Protein AF-A0A3M0Y240-F1 (afdb_monomer_lite)

Secondary structure (DSSP, 8-state):
-PPPP--EEE-HHHHHHH-PBPPTT-EEEETTTTEEEE--SSSBTTTSPP---TT---GGGTTT--SS----S-----GGGSTTEE-SS--TTEEEEE-SSSEEEEE---TT---HHHHHHHT--GGGTT---GGGS--HHHHHHHTS--S-S--

Radius of gyration: 41.79 Å; chains: 1; bounding box: 90×56×102 Å

Foldseek 3Di:
DDDDDDAAEDAPVVLVVVQDQDQAQGWYAHPNVRFIFGHNHPGTPVPTDTDDDPPNPPPVPPVPDDDDPPPPVDDDDDPCVDPQEDEDPADPQWDFDRPPRGTYTDRPPVVVPPPVVVCVVVVVDVVPVPPDDPPPDQDPVSVVVVVPDPDDPPD

Structure (mmCIF, N/CA/C/O backbone):
data_AF-A0A3M0Y240-F1
#
_entry.id   AF-A0A3M0Y240-F1
#
loop_
_atom_site.group_PDB
_atom_site.id
_atom_site.type_symbol
_atom_site.label_atom_id
_atom_site.label_alt_id
_atom_site.label_comp_id
_atom_site.label_asym_id
_atom_site.label_entity_id
_atom_site.label_seq_id
_atom_site.pdbx_PDB_ins_code
_atom_site.Cartn_x
_atom_site.Cartn_y
_atom_site.Cartn_z
_atom_site.occupancy
_atom_site.B_iso_or_equiv
_atom_site.auth_seq_id
_atom_site.auth_comp_id
_atom_site.auth_asym_id
_atom_site.auth_atom_id
_atom_site.pdbx_PDB_model_num
ATOM 1 N N . MET A 1 1 ? -42.608 -0.587 12.722 1.00 70.00 1 MET A N 1
ATOM 2 C CA . MET A 1 1 ? -41.740 0.025 13.752 1.00 70.00 1 MET A CA 1
ATOM 3 C C . MET A 1 1 ? -40.385 -0.648 13.658 1.00 70.00 1 MET A C 1
ATOM 5 O O . MET A 1 1 ? -40.366 -1.866 13.540 1.00 70.00 1 MET A O 1
ATOM 9 N N . ALA A 1 2 ? -39.292 0.112 13.634 1.00 80.06 2 ALA A N 1
ATOM 10 C CA . ALA A 1 2 ? -37.945 -0.453 13.664 1.00 80.06 2 ALA A CA 1
ATOM 11 C C . ALA A 1 2 ? -37.436 -0.449 15.109 1.00 80.06 2 ALA A C 1
ATOM 13 O O . ALA A 1 2 ? -37.586 0.555 15.804 1.00 80.06 2 ALA A O 1
ATOM 14 N N . SER A 1 3 ? -36.855 -1.563 15.545 1.00 89.06 3 SER A N 1
ATOM 15 C CA . SER A 1 3 ? -36.176 -1.657 16.836 1.00 89.06 3 SER A CA 1
ATOM 16 C C . SER A 1 3 ? -34.681 -1.499 16.612 1.00 89.06 3 SER A C 1
ATOM 18 O O . SER A 1 3 ? -34.093 -2.223 15.810 1.00 89.06 3 SER A O 1
ATOM 20 N N . THR A 1 4 ? -34.065 -0.561 17.323 1.00 91.69 4 THR A N 1
ATOM 21 C CA . THR A 1 4 ? -32.617 -0.361 17.271 1.00 91.69 4 THR A CA 1
ATOM 22 C C . THR A 1 4 ? -31.951 -1.269 18.292 1.00 91.69 4 THR A C 1
ATOM 24 O O . THR A 1 4 ? -32.193 -1.141 19.491 1.00 91.69 4 THR A O 1
ATOM 27 N N . ILE A 1 5 ? -31.085 -2.163 17.824 1.00 91.00 5 ILE A N 1
ATOM 28 C CA . ILE A 1 5 ? -30.196 -2.927 18.700 1.00 91.00 5 ILE A CA 1
ATOM 29 C C . ILE A 1 5 ? -28.969 -2.066 18.988 1.00 91.00 5 ILE A C 1
ATOM 31 O O . ILE A 1 5 ? -28.410 -1.424 18.097 1.00 91.00 5 ILE A O 1
ATOM 35 N N . GLN A 1 6 ? -28.570 -2.023 20.253 1.00 93.38 6 GLN A N 1
ATOM 36 C CA . GLN A 1 6 ? -27.397 -1.300 20.714 1.00 93.38 6 GLN A CA 1
ATOM 37 C C . GLN A 1 6 ? -26.538 -2.229 21.565 1.00 93.38 6 GLN A C 1
ATOM 39 O O . GLN A 1 6 ? -27.063 -2.960 22.400 1.00 93.38 6 GLN A O 1
ATOM 44 N N . ILE A 1 7 ? -25.225 -2.166 21.369 1.00 95.25 7 ILE A N 1
ATOM 45 C CA . ILE A 1 7 ? -24.249 -2.852 22.220 1.00 95.25 7 ILE A CA 1
ATOM 46 C C . ILE A 1 7 ? -23.884 -1.992 23.435 1.00 95.25 7 ILE A C 1
ATOM 48 O O . ILE A 1 7 ? -24.157 -0.781 23.459 1.00 95.25 7 ILE A O 1
ATOM 52 N N . ARG A 1 8 ? -23.255 -2.617 24.441 1.00 96.31 8 ARG A N 1
ATOM 53 C CA . ARG A 1 8 ? -22.673 -1.895 25.578 1.00 96.31 8 ARG A CA 1
ATOM 54 C C . ARG A 1 8 ? -21.582 -0.963 25.045 1.00 96.31 8 ARG A C 1
ATOM 56 O O . ARG A 1 8 ? -20.722 -1.386 24.276 1.00 96.31 8 ARG A O 1
ATOM 63 N N . ARG A 1 9 ? -21.649 0.316 25.405 1.00 97.62 9 ARG A N 1
ATOM 64 C CA . ARG A 1 9 ? -20.772 1.357 24.861 1.00 97.62 9 ARG A CA 1
ATOM 65 C C . ARG A 1 9 ? -20.548 2.465 25.877 1.00 97.62 9 ARG A C 1
ATOM 67 O O . ARG A 1 9 ? -21.481 2.810 26.596 1.00 97.62 9 ARG A O 1
ATOM 74 N N . ASP A 1 10 ? -19.344 3.013 25.894 1.00 98.00 10 ASP A N 1
ATOM 75 C CA . ASP A 1 10 ? -18.935 4.133 26.748 1.00 98.00 10 ASP A CA 1
ATOM 76 C C . ASP A 1 10 ? -17.629 4.748 26.205 1.00 98.00 10 ASP A C 1
ATOM 78 O O . ASP A 1 10 ? -17.061 4.237 25.241 1.00 98.00 10 ASP A O 1
ATOM 82 N N . VAL A 1 11 ? -17.153 5.843 26.794 1.00 97.62 11 VAL A N 1
ATOM 83 C CA . VAL A 1 11 ? -15.853 6.473 26.496 1.00 97.62 11 VAL A CA 1
ATOM 84 C C . VAL A 1 11 ? -14.699 5.763 27.218 1.00 97.62 11 VAL A C 1
ATOM 86 O O . VAL A 1 11 ? -14.907 5.159 28.273 1.00 97.62 11 VAL A O 1
ATOM 89 N N . SER A 1 12 ? -13.463 5.874 26.709 1.00 97.44 12 SER A N 1
ATOM 90 C CA . SER A 1 12 ? -12.297 5.140 27.250 1.00 97.44 12 SER A CA 1
ATOM 91 C C . SER A 1 12 ? -12.085 5.319 28.756 1.00 97.44 12 SER A C 1
ATOM 93 O O . SER A 1 12 ? -11.738 4.366 29.458 1.00 97.44 12 SER A O 1
ATOM 95 N N . GLY A 1 13 ? -12.299 6.537 29.268 1.00 96.50 13 GLY A N 1
ATOM 96 C CA . GLY A 1 13 ? -12.120 6.855 30.688 1.00 96.50 13 GLY A CA 1
ATOM 97 C C . GLY A 1 13 ? -13.094 6.096 31.592 1.00 96.50 13 GLY A C 1
ATOM 98 O O . GLY A 1 13 ? -12.674 5.501 32.582 1.00 96.50 13 GLY A O 1
ATOM 99 N N . SER A 1 14 ? -14.376 6.056 31.221 1.00 97.75 14 SER A N 1
ATOM 100 C CA . SER A 1 14 ? -15.414 5.335 31.968 1.00 97.75 14 SER A CA 1
ATOM 101 C C . SER A 1 14 ? -15.183 3.827 31.929 1.00 97.75 14 SER A C 1
ATOM 103 O O . SER A 1 14 ? -15.236 3.170 32.968 1.00 97.75 14 SER A O 1
ATOM 105 N N . TRP A 1 15 ? -14.848 3.283 30.754 1.00 97.88 15 TRP A N 1
ATOM 106 C CA . TRP A 1 15 ? -14.530 1.865 30.605 1.00 97.88 15 TRP A CA 1
ATOM 107 C C . TRP A 1 15 ? -13.355 1.431 31.480 1.00 97.88 15 TRP A C 1
ATOM 109 O O . TRP A 1 15 ? -13.440 0.406 32.149 1.00 97.88 15 TRP A O 1
ATOM 119 N N . THR A 1 16 ? -12.280 2.222 31.504 1.00 96.44 16 THR A N 1
ATOM 120 C CA . THR A 1 16 ? -11.089 1.930 32.317 1.00 96.44 16 THR A CA 1
ATOM 121 C C . THR A 1 16 ? -11.372 2.098 33.811 1.00 96.44 16 THR A C 1
ATOM 123 O O . THR A 1 16 ? -10.819 1.366 34.621 1.00 96.44 16 THR A O 1
ATOM 126 N N . SER A 1 17 ? -12.241 3.041 34.192 1.00 97.50 17 SER A N 1
ATOM 127 C CA . SER A 1 17 ? -12.592 3.269 35.597 1.00 97.50 17 SER A CA 1
ATOM 128 C C . SER A 1 17 ? -13.496 2.184 36.181 1.00 97.50 17 SER A C 1
ATOM 130 O O . SER A 1 17 ? -13.380 1.892 37.369 1.00 97.50 17 SER A O 1
ATOM 132 N N . VAL A 1 18 ? -14.434 1.647 35.398 1.00 97.44 18 VAL A N 1
ATOM 133 C CA . VAL A 1 18 ? -15.328 0.563 35.843 1.00 97.44 18 VAL A CA 1
ATOM 134 C C . VAL A 1 18 ? -14.642 -0.798 35.704 1.00 97.44 18 VAL A C 1
ATOM 136 O O . VAL A 1 18 ? -14.892 -1.690 36.507 1.00 97.44 18 VAL A O 1
ATOM 139 N N . ASP A 1 19 ? -13.801 -0.939 34.680 1.00 97.06 19 ASP A N 1
ATOM 140 C CA . ASP A 1 19 ? -13.050 -2.139 34.306 1.00 97.06 19 ASP A CA 1
ATOM 141 C C . ASP A 1 19 ? -13.846 -3.461 34.376 1.00 97.06 19 ASP A C 1
ATOM 143 O O . ASP A 1 19 ? -13.449 -4.411 35.056 1.00 97.06 19 ASP A O 1
ATOM 147 N N . PRO A 1 20 ? -15.014 -3.551 33.711 1.00 97.25 20 PRO A N 1
ATOM 148 C CA . PRO A 1 20 ? -15.869 -4.723 33.830 1.00 97.25 20 PRO A CA 1
ATOM 149 C C . PRO A 1 20 ? -15.289 -5.938 33.089 1.00 97.25 20 PRO A C 1
ATOM 151 O O . PRO A 1 20 ? -14.702 -5.806 32.014 1.00 97.25 20 PRO A O 1
ATOM 154 N N . THR A 1 21 ? -15.564 -7.143 33.594 1.00 97.94 21 THR A N 1
ATOM 155 C CA . THR A 1 21 ? -15.436 -8.389 32.822 1.00 97.94 21 THR A CA 1
ATOM 156 C C . THR A 1 21 ? -16.669 -8.559 31.935 1.00 97.94 21 THR A C 1
ATOM 158 O O . THR A 1 21 ? -17.792 -8.657 32.434 1.00 97.94 21 THR A O 1
ATOM 161 N N . LEU A 1 22 ? -16.476 -8.579 30.616 1.00 98.00 22 LEU A N 1
ATOM 162 C CA . LEU A 1 22 ? -17.544 -8.851 29.651 1.00 98.00 22 LEU A CA 1
ATOM 163 C C . LEU A 1 22 ? -17.777 -10.361 29.528 1.00 98.00 22 LEU A C 1
ATOM 165 O O . LEU A 1 22 ? -16.823 -11.142 29.574 1.00 98.00 22 LEU A O 1
ATOM 169 N N . ALA A 1 23 ? -19.034 -10.776 29.354 1.00 98.25 23 ALA A N 1
ATOM 170 C CA . ALA A 1 23 ? -19.360 -12.185 29.152 1.00 98.25 23 ALA A CA 1
ATOM 171 C C . ALA A 1 23 ? -18.717 -12.728 27.862 1.00 98.25 23 ALA A C 1
ATOM 173 O O . ALA A 1 23 ? -18.386 -11.970 26.948 1.00 98.25 23 ALA A O 1
ATOM 174 N N . GLN A 1 24 ? -18.548 -14.049 27.764 1.00 97.88 24 GLN A N 1
ATOM 175 C CA . GLN A 1 24 ? -17.966 -14.668 26.572 1.00 97.88 24 GLN A CA 1
ATOM 176 C C . GLN A 1 24 ? -18.787 -14.317 25.318 1.00 97.88 24 GLN A C 1
ATOM 178 O O . GLN A 1 24 ? -19.984 -14.591 25.254 1.00 97.88 24 GLN A O 1
ATOM 183 N N . GLY A 1 25 ? -18.139 -13.704 24.326 1.00 95.94 25 GLY A N 1
ATOM 184 C CA . GLY A 1 25 ? -18.766 -13.235 23.088 1.00 95.94 25 GLY A CA 1
ATOM 185 C C . GLY A 1 25 ? -19.501 -11.891 23.195 1.00 95.94 25 GLY A C 1
ATOM 186 O O . GLY A 1 25 ? -20.010 -11.406 22.186 1.00 95.94 25 GLY A O 1
ATOM 187 N N . GLU A 1 26 ? -19.563 -11.261 24.373 1.00 97.50 26 GLU A N 1
ATOM 188 C CA . GLU A 1 26 ? -20.182 -9.942 24.537 1.00 97.50 26 GLU A CA 1
ATOM 189 C C . GLU A 1 26 ? -19.314 -8.853 23.884 1.00 97.50 26 GLU A C 1
ATOM 191 O O . GLU A 1 26 ? -18.124 -8.729 24.173 1.00 97.50 26 GLU A O 1
ATOM 196 N N . LEU A 1 27 ? -19.921 -8.046 23.008 1.00 97.12 27 LEU A N 1
ATOM 197 C CA . LEU A 1 27 ? -19.281 -6.897 22.365 1.00 97.12 27 LEU A CA 1
ATOM 198 C C . LEU A 1 27 ? -19.388 -5.650 23.248 1.00 97.12 27 LEU A C 1
ATOM 200 O O . LEU A 1 27 ? -20.490 -5.249 23.632 1.00 97.12 27 LEU A O 1
ATOM 204 N N . GLY A 1 28 ? -18.255 -4.991 23.490 1.00 97.56 28 GLY A N 1
ATOM 205 C CA . GLY A 1 28 ? -18.203 -3.651 24.075 1.00 97.56 28 GLY A CA 1
ATOM 206 C C . GLY A 1 28 ? -17.519 -2.663 23.134 1.00 97.56 28 GLY A C 1
ATOM 207 O O . GLY A 1 28 ? -16.490 -2.991 22.547 1.00 97.56 28 GLY A O 1
ATOM 208 N N . LEU A 1 29 ? -18.086 -1.465 22.982 1.00 97.44 29 LEU A N 1
ATOM 209 C CA . LEU A 1 29 ? -17.570 -0.402 22.111 1.00 97.44 29 LEU A CA 1
ATOM 210 C C . LEU A 1 29 ? -16.977 0.752 22.924 1.00 97.44 29 LEU A C 1
ATOM 212 O O . LEU A 1 29 ? -17.671 1.361 23.742 1.00 97.44 29 LEU A O 1
ATOM 216 N N . ASP A 1 30 ? -15.723 1.093 22.644 1.00 97.69 30 ASP A N 1
ATOM 217 C CA . ASP A 1 30 ? -15.108 2.343 23.082 1.00 97.69 30 ASP A CA 1
ATOM 218 C C . ASP A 1 30 ? -15.487 3.467 22.109 1.00 97.69 30 ASP A C 1
ATOM 220 O O . ASP A 1 30 ? -15.058 3.484 20.957 1.00 97.69 30 ASP A O 1
ATOM 224 N N . LEU A 1 31 ? -16.298 4.419 22.565 1.00 96.94 31 LEU A N 1
ATOM 225 C CA . LEU A 1 31 ? -16.762 5.559 21.775 1.00 96.94 31 LEU A CA 1
ATOM 226 C C . LEU A 1 31 ? -15.698 6.642 21.581 1.00 96.94 31 LEU A C 1
ATOM 228 O O . LEU A 1 31 ? -15.880 7.510 20.736 1.00 96.94 31 LEU A O 1
ATOM 232 N N . SER A 1 32 ? -14.619 6.653 22.358 1.00 97.44 32 SER A N 1
ATOM 233 C CA . SER A 1 32 ? -13.532 7.617 22.162 1.00 97.44 32 SER A CA 1
ATOM 234 C C . SER A 1 32 ? -12.586 7.158 21.061 1.00 97.44 32 SER A C 1
ATOM 236 O O . SER A 1 32 ? -12.139 7.974 20.259 1.00 97.44 32 SER A O 1
ATOM 238 N N . LEU A 1 33 ? -12.304 5.855 21.014 1.00 94.06 33 LEU A N 1
ATOM 239 C CA . LEU A 1 33 ? -11.398 5.254 20.033 1.00 94.06 33 LEU A CA 1
ATOM 240 C C . LEU A 1 33 ? -12.121 4.690 18.806 1.00 94.06 33 LEU A C 1
ATOM 242 O O . LEU A 1 33 ? -11.483 4.439 17.789 1.00 94.06 33 LEU A O 1
ATOM 246 N N . MET A 1 34 ? -13.440 4.502 18.889 1.00 93.94 34 MET A N 1
ATOM 247 C CA . MET A 1 34 ? -14.252 3.808 17.882 1.00 93.94 34 MET A CA 1
ATOM 248 C C . MET A 1 34 ? -13.762 2.381 17.594 1.00 93.94 34 MET A C 1
ATOM 250 O O . MET A 1 34 ? -13.916 1.863 16.490 1.00 93.94 34 MET A O 1
ATOM 254 N N . GLU A 1 35 ? -13.209 1.725 18.612 1.00 93.44 35 GLU A N 1
ATOM 255 C CA . GLU A 1 35 ? -12.785 0.327 18.568 1.00 93.44 35 GLU A CA 1
ATOM 256 C C . GLU A 1 35 ? -13.661 -0.509 19.510 1.00 93.44 35 GLU A C 1
ATOM 258 O O . GLU A 1 35 ? -14.121 -0.032 20.550 1.00 93.44 35 GLU A O 1
ATOM 263 N N . PHE A 1 36 ? -13.886 -1.779 19.172 1.00 95.69 36 PHE A N 1
ATOM 264 C CA . PHE A 1 36 ? -14.605 -2.707 20.042 1.00 95.69 36 PHE A CA 1
ATOM 265 C C . PHE A 1 36 ? -13.686 -3.798 20.594 1.00 95.69 36 PHE A C 1
ATOM 267 O O . PHE A 1 36 ? -12.673 -4.157 19.990 1.00 95.69 36 PHE A O 1
ATOM 274 N N . LYS A 1 37 ? -14.057 -4.344 21.752 1.00 96.62 37 LYS A N 1
ATOM 275 C CA . LYS A 1 37 ? -13.468 -5.555 22.340 1.00 96.62 37 LYS A CA 1
ATOM 276 C C . LYS A 1 37 ? -14.543 -6.633 22.454 1.00 96.62 37 LYS A C 1
ATOM 278 O O . LYS A 1 37 ? -15.730 -6.317 22.555 1.00 96.62 37 LYS A O 1
ATOM 283 N N . ILE A 1 38 ? -14.123 -7.896 22.442 1.00 97.12 38 ILE A N 1
ATOM 284 C CA . ILE A 1 38 ? -15.000 -9.053 22.663 1.00 97.12 38 ILE A CA 1
ATOM 285 C C . ILE A 1 38 ? -14.619 -9.676 24.002 1.00 97.12 38 ILE A C 1
ATOM 287 O O . ILE A 1 38 ? -13.447 -9.974 24.226 1.00 97.12 38 ILE A O 1
ATOM 291 N N . GLY A 1 39 ? -15.600 -9.860 24.881 1.00 97.50 39 GLY A N 1
ATOM 292 C CA . GLY A 1 39 ? -15.412 -10.540 26.155 1.00 97.50 39 GLY A CA 1
ATOM 293 C C . GLY A 1 39 ? -15.084 -12.018 25.984 1.00 97.50 39 GLY A C 1
ATOM 294 O O . GLY A 1 39 ? -15.623 -12.697 25.109 1.00 97.50 39 GLY A O 1
ATOM 295 N N . ASP A 1 40 ? -14.230 -12.536 26.858 1.00 96.88 40 ASP A N 1
ATOM 296 C CA . ASP A 1 40 ? -13.949 -13.969 26.986 1.00 96.88 40 ASP A CA 1
ATOM 297 C C . ASP A 1 40 ? -14.616 -14.593 28.230 1.00 96.88 40 ASP A C 1
ATOM 299 O O . ASP A 1 40 ? -14.530 -15.801 28.430 1.00 96.88 40 ASP A O 1
ATOM 303 N N . GLY A 1 41 ? -15.321 -13.789 29.038 1.00 98.00 41 GLY A N 1
ATOM 304 C CA . GLY A 1 41 ? -15.988 -14.216 30.269 1.00 98.00 41 GLY A CA 1
ATOM 305 C C . GLY A 1 41 ? -15.118 -14.183 31.530 1.00 98.00 41 GLY A C 1
ATOM 306 O O . GLY A 1 41 ? -15.633 -14.480 32.606 1.00 98.00 41 GLY A O 1
ATOM 307 N N . SER A 1 42 ? -13.836 -13.818 31.434 1.00 97.38 42 SER A N 1
ATOM 308 C CA . SER A 1 42 ? -12.903 -13.832 32.574 1.00 97.38 42 SER A CA 1
ATOM 309 C C . SER A 1 42 ? -11.959 -12.631 32.652 1.00 97.38 42 SER A C 1
ATOM 311 O O . SER A 1 42 ? -11.625 -12.181 33.746 1.00 97.38 42 SER A O 1
ATOM 313 N N . THR A 1 43 ? -11.551 -12.082 31.514 1.00 98.00 43 THR A N 1
ATOM 314 C CA . THR A 1 43 ? -10.591 -10.985 31.415 1.00 98.00 43 THR A CA 1
ATOM 315 C C . THR A 1 43 ? -11.305 -9.643 31.572 1.00 98.00 43 THR A C 1
ATOM 317 O O . THR A 1 43 ? -12.350 -9.397 30.963 1.00 98.00 43 THR A O 1
ATOM 320 N N . ALA A 1 44 ? -10.748 -8.764 32.407 1.00 98.06 44 ALA A N 1
ATOM 321 C CA . ALA A 1 44 ? -11.251 -7.403 32.585 1.00 98.06 44 ALA A CA 1
ATOM 322 C C . ALA A 1 44 ? -11.052 -6.561 31.310 1.00 98.06 44 ALA A C 1
ATOM 324 O O . ALA A 1 44 ? -10.122 -6.802 30.534 1.00 98.06 44 ALA A O 1
ATOM 325 N N . TRP A 1 45 ? -11.912 -5.563 31.087 1.00 97.81 45 TRP A N 1
ATOM 326 C CA . TRP A 1 45 ? -11.887 -4.707 29.897 1.00 97.81 45 TRP A CA 1
ATOM 327 C C . TRP A 1 45 ? -10.504 -4.121 29.589 1.00 97.81 45 TRP A C 1
ATOM 329 O O . TRP A 1 45 ? -10.085 -4.098 28.428 1.00 97.81 45 TRP A O 1
ATOM 339 N N . SER A 1 46 ? -9.794 -3.649 30.612 1.00 96.88 46 SER A N 1
ATOM 340 C CA . SER A 1 46 ? -8.470 -3.035 30.509 1.00 96.88 46 SER A CA 1
ATOM 341 C C . SER A 1 46 ? -7.426 -3.991 29.922 1.00 96.88 46 SER A C 1
ATOM 343 O O . SER A 1 46 ? -6.580 -3.560 29.139 1.00 96.88 46 SER A O 1
ATOM 345 N N . ALA A 1 47 ? -7.539 -5.288 30.225 1.00 97.12 47 ALA A N 1
ATOM 346 C CA . ALA A 1 47 ? -6.635 -6.342 29.773 1.00 97.12 47 ALA A CA 1
ATOM 347 C C . ALA A 1 47 ? -7.081 -7.031 28.470 1.00 97.12 47 ALA A C 1
ATOM 349 O O . ALA A 1 47 ? -6.263 -7.668 27.806 1.00 97.12 47 ALA A O 1
ATOM 350 N N . LEU A 1 48 ? -8.352 -6.900 28.070 1.00 96.06 48 LEU A N 1
ATOM 351 C CA . LEU A 1 48 ? -8.817 -7.399 26.775 1.00 96.06 48 LEU A CA 1
ATOM 352 C C . LEU A 1 48 ? -8.105 -6.664 25.632 1.00 96.06 48 LEU A C 1
ATOM 354 O O . LEU A 1 48 ? -7.989 -5.434 25.628 1.00 96.06 48 LEU A O 1
ATOM 358 N N . ALA A 1 49 ? -7.678 -7.409 24.617 1.00 93.94 49 ALA A N 1
ATOM 359 C CA . ALA A 1 49 ? -7.201 -6.813 23.379 1.00 93.94 49 ALA A CA 1
ATOM 360 C C . ALA A 1 49 ? -8.376 -6.193 22.608 1.00 93.94 49 ALA A C 1
ATOM 362 O O . ALA A 1 49 ? -9.485 -6.733 22.590 1.00 93.94 49 ALA A O 1
ATOM 363 N N . TYR A 1 50 ? -8.128 -5.069 21.932 1.00 93.44 50 TYR A N 1
ATOM 364 C CA . TYR A 1 50 ? -9.055 -4.605 20.903 1.00 93.44 50 TYR A CA 1
ATOM 365 C C . TYR A 1 50 ? -9.204 -5.667 19.834 1.00 93.44 50 TYR A C 1
ATOM 367 O O . TYR A 1 50 ? -8.206 -6.242 19.390 1.00 93.44 50 TYR A O 1
ATOM 375 N N . TYR A 1 51 ? -10.449 -5.920 19.430 1.00 90.81 51 TYR A N 1
ATOM 376 C CA . TYR A 1 51 ? -10.686 -6.817 18.324 1.00 90.81 51 TYR A CA 1
ATOM 377 C C . TYR A 1 51 ? -10.059 -6.195 17.087 1.00 90.81 51 TYR A C 1
ATOM 379 O O . TYR A 1 51 ? -10.496 -5.163 16.578 1.00 90.81 51 TYR A O 1
ATOM 387 N N . LYS A 1 52 ? -9.005 -6.846 16.619 1.00 81.94 52 LYS A N 1
ATOM 388 C CA . LYS A 1 52 ? -8.423 -6.601 15.317 1.00 81.94 52 LYS A CA 1
ATOM 389 C C . LYS A 1 52 ? -8.685 -7.878 14.531 1.00 81.94 52 LYS A C 1
ATOM 391 O O . LYS A 1 52 ? -8.253 -8.937 14.992 1.00 81.94 52 LYS A O 1
ATOM 396 N N . PRO A 1 53 ? -9.402 -7.831 13.393 1.00 65.44 53 PRO A N 1
ATOM 397 C CA . PRO A 1 53 ? -9.382 -8.972 12.487 1.00 65.44 53 PRO A CA 1
ATOM 398 C C . PRO A 1 53 ? -7.908 -9.294 12.232 1.00 65.44 53 PRO A C 1
ATOM 400 O O . PRO A 1 53 ? -7.127 -8.354 12.073 1.00 65.44 53 PRO A O 1
ATOM 403 N N . SER A 1 54 ? -7.535 -10.576 12.321 1.00 61.88 54 SER A N 1
ATOM 404 C CA . SER A 1 54 ? -6.152 -11.065 12.249 1.00 61.88 54 SER A CA 1
ATOM 405 C C . SER A 1 54 ? -5.364 -10.255 11.223 1.00 61.88 54 SER A C 1
ATOM 407 O O . SER A 1 54 ? -5.594 -10.417 10.031 1.00 61.88 54 SER A O 1
ATOM 409 N N . SER A 1 55 ? -4.535 -9.328 11.713 1.00 51.34 55 SER A N 1
ATOM 410 C CA . SER A 1 55 ? -3.801 -8.346 10.910 1.00 51.34 55 SER A CA 1
ATOM 411 C C . SER A 1 55 ? -4.661 -7.653 9.850 1.00 51.34 55 SER A C 1
ATOM 413 O O . SER A 1 55 ? -4.550 -8.027 8.696 1.00 51.34 55 SER A O 1
ATOM 415 N N . ALA A 1 56 ? -5.502 -6.679 10.233 1.00 48.47 56 ALA A N 1
ATOM 416 C CA . ALA A 1 56 ? -6.258 -5.827 9.304 1.00 48.47 56 ALA A CA 1
ATOM 417 C C . ALA A 1 56 ? -6.713 -6.611 8.067 1.00 48.47 56 ALA A C 1
ATOM 419 O O . ALA A 1 56 ? -6.135 -6.440 7.004 1.00 48.47 56 ALA A O 1
ATOM 420 N N . GLY A 1 57 ? -7.654 -7.545 8.244 1.00 45.91 57 GLY A N 1
ATOM 421 C CA . GLY A 1 57 ? -8.181 -8.322 7.127 1.00 45.91 57 GLY A CA 1
ATOM 422 C C . GLY A 1 57 ? -8.570 -7.377 5.998 1.00 45.91 57 GLY A C 1
ATOM 423 O O . GLY A 1 57 ? -9.590 -6.692 6.093 1.00 45.91 57 GLY A O 1
ATOM 424 N N . ASP A 1 58 ? -7.715 -7.305 4.979 1.00 49.28 58 ASP A N 1
ATOM 425 C CA . ASP A 1 58 ? -7.960 -6.526 3.787 1.00 49.28 58 ASP A CA 1
ATOM 426 C C . ASP A 1 58 ? -9.290 -7.018 3.230 1.00 49.28 58 ASP A C 1
ATOM 428 O O . ASP A 1 58 ? -9.483 -8.222 3.013 1.00 49.28 58 ASP A O 1
ATOM 432 N N . ALA A 1 59 ? -10.202 -6.089 2.949 1.00 50.16 59 ALA A N 1
ATOM 433 C CA . ALA A 1 59 ? -11.394 -6.379 2.156 1.00 50.16 59 ALA A CA 1
ATOM 434 C C . ALA A 1 59 ? -11.041 -7.023 0.788 1.00 50.16 59 ALA A C 1
ATOM 436 O O . ALA A 1 59 ? -11.911 -7.592 0.137 1.00 50.16 59 ALA A O 1
ATOM 437 N N . ASP A 1 60 ? -9.760 -6.984 0.400 1.00 47.69 60 ASP A N 1
ATOM 438 C CA . ASP A 1 60 ? -9.129 -7.592 -0.778 1.00 47.69 60 ASP A CA 1
ATOM 439 C C . ASP A 1 60 ? -8.830 -9.109 -0.644 1.00 47.69 60 ASP A C 1
ATOM 441 O O . ASP A 1 60 ? -8.458 -9.791 -1.596 1.00 47.69 60 ASP A O 1
ATOM 445 N N . THR A 1 61 ? -9.033 -9.704 0.536 1.00 48.66 61 THR A N 1
ATOM 446 C CA . THR A 1 61 ? -8.915 -11.168 0.713 1.00 48.66 61 THR A CA 1
ATOM 447 C C . THR A 1 61 ? -10.205 -11.935 0.392 1.00 48.66 61 THR A C 1
ATOM 449 O O . THR A 1 61 ? -10.193 -13.168 0.362 1.00 48.66 61 THR A O 1
ATOM 452 N N . LEU A 1 62 ? -11.302 -11.246 0.044 1.00 51.88 62 LEU A N 1
ATOM 453 C CA . LEU A 1 62 ? -12.511 -11.848 -0.541 1.00 51.88 62 LEU A CA 1
ATOM 454 C C . LEU A 1 62 ? -12.270 -12.238 -2.014 1.00 51.88 62 LEU A C 1
ATOM 456 O O . LEU A 1 62 ? -12.875 -11.686 -2.927 1.00 51.88 62 LEU A O 1
ATOM 460 N N . GLY A 1 63 ? -11.364 -13.186 -2.255 1.00 51.19 63 GLY A N 1
ATOM 461 C CA . GLY A 1 63 ? -11.042 -13.671 -3.605 1.00 51.19 63 GLY A CA 1
ATOM 462 C C . GLY A 1 63 ? -9.592 -14.102 -3.811 1.00 51.19 63 GLY A C 1
ATOM 463 O O . GLY A 1 63 ? -9.296 -14.745 -4.813 1.00 51.19 63 GLY A O 1
ATOM 464 N N . GLY A 1 64 ? -8.705 -13.816 -2.853 1.00 46.22 64 GLY A N 1
ATOM 465 C CA . GLY A 1 64 ? -7.363 -14.393 -2.815 1.00 46.22 64 GLY A CA 1
ATOM 466 C C . GLY A 1 64 ? -6.349 -13.802 -3.796 1.00 46.22 64 GLY A C 1
ATOM 467 O O . GLY A 1 64 ? -5.436 -14.533 -4.173 1.00 46.22 64 GLY A O 1
ATOM 468 N N . ASN A 1 65 ? -6.464 -12.527 -4.203 1.00 58.50 65 ASN A N 1
ATOM 469 C CA . ASN A 1 65 ? -5.361 -11.865 -4.916 1.00 58.50 65 ASN A CA 1
ATOM 470 C C . ASN A 1 65 ? -5.387 -10.311 -4.892 1.00 58.50 65 ASN A C 1
ATOM 472 O O . ASN A 1 65 ? -5.971 -9.719 -5.799 1.00 58.50 65 ASN A O 1
ATOM 476 N N . PRO A 1 66 ? -4.699 -9.646 -3.940 1.00 51.12 66 PRO A N 1
ATOM 477 C CA . PRO A 1 66 ? -4.425 -8.198 -3.976 1.00 51.12 66 PRO A CA 1
ATOM 478 C C . PRO A 1 66 ? -3.236 -7.816 -4.887 1.00 51.12 66 PRO A C 1
ATOM 480 O O . PRO A 1 66 ? -2.115 -8.249 -4.607 1.00 51.12 66 PRO A O 1
ATOM 483 N N . PRO A 1 67 ? -3.380 -6.961 -5.924 1.00 53.72 67 PRO A N 1
ATOM 484 C CA . PRO A 1 67 ? -2.251 -6.568 -6.777 1.00 53.72 67 PRO A CA 1
ATOM 485 C C . PRO A 1 67 ? -1.376 -5.399 -6.276 1.00 53.72 67 PRO A C 1
ATOM 487 O O . PRO A 1 67 ? -0.417 -5.071 -6.970 1.00 53.72 67 PRO A O 1
ATOM 490 N N . SER A 1 68 ? -1.664 -4.696 -5.165 1.00 59.59 68 SER A N 1
ATOM 491 C CA . SER A 1 68 ? -1.046 -3.357 -4.996 1.00 59.59 68 SER A CA 1
ATOM 492 C C . SER A 1 68 ? -0.851 -2.768 -3.583 1.00 59.59 68 SER A C 1
ATOM 494 O O . SER A 1 68 ? -0.817 -1.545 -3.463 1.00 59.59 68 SER A O 1
ATOM 496 N N . TYR A 1 69 ? -0.656 -3.555 -2.512 1.00 44.25 69 TYR A N 1
ATOM 497 C CA . TYR A 1 69 ? -0.431 -2.998 -1.153 1.00 44.25 69 TYR A CA 1
ATOM 498 C C . TYR A 1 69 ? 0.791 -3.562 -0.383 1.00 44.25 69 TYR A C 1
ATOM 500 O O . TYR A 1 69 ? 0.719 -3.841 0.807 1.00 44.25 69 TYR A O 1
ATOM 508 N N . TYR A 1 70 ? 1.957 -3.672 -1.038 1.00 46.91 70 TYR A N 1
ATOM 509 C CA . TYR A 1 70 ? 3.270 -3.858 -0.373 1.00 46.91 70 TYR A CA 1
ATOM 510 C C . TYR A 1 70 ? 4.269 -2.722 -0.661 1.00 46.91 70 TYR A C 1
ATOM 512 O O . TYR A 1 70 ? 5.479 -2.921 -0.629 1.00 46.91 70 TYR A O 1
ATOM 520 N N . ALA A 1 71 ? 3.817 -1.496 -0.930 1.00 54.22 71 ALA A N 1
ATOM 521 C CA . ALA A 1 71 ? 4.732 -0.355 -1.004 1.00 54.22 71 ALA A CA 1
ATOM 522 C C . ALA A 1 71 ? 5.071 0.173 0.405 1.00 54.22 71 ALA A C 1
ATOM 524 O O . ALA A 1 71 ? 4.732 1.297 0.768 1.00 54.22 71 ALA A O 1
ATOM 525 N N . THR A 1 72 ? 5.743 -0.646 1.219 1.00 53.28 72 THR A N 1
ATOM 526 C CA . THR A 1 72 ? 6.266 -0.266 2.539 1.00 53.28 72 THR A CA 1
ATOM 527 C C . THR A 1 72 ? 7.422 0.720 2.382 1.00 53.28 72 THR A C 1
ATOM 529 O O . THR A 1 72 ? 8.565 0.296 2.348 1.00 53.28 72 THR A O 1
ATOM 532 N N . SER A 1 73 ? 7.159 2.023 2.253 1.00 63.50 73 SER A N 1
ATOM 533 C CA . SER A 1 73 ? 8.136 3.140 2.262 1.00 63.50 73 SER A CA 1
ATOM 534 C C . SER A 1 73 ? 9.339 3.091 1.286 1.00 63.50 73 SER A C 1
ATOM 536 O O . SER A 1 73 ? 10.004 4.108 1.121 1.00 63.50 73 SER A O 1
ATOM 538 N N . THR A 1 74 ? 9.589 1.977 0.601 1.00 55.94 74 THR A N 1
ATOM 539 C CA . THR A 1 74 ? 10.535 1.744 -0.491 1.00 55.94 74 THR A CA 1
ATOM 540 C C . THR A 1 74 ? 10.036 0.514 -1.247 1.00 55.94 74 THR A C 1
ATOM 542 O O . THR A 1 74 ? 10.330 -0.620 -0.875 1.00 55.94 74 THR A O 1
ATOM 545 N N . HIS A 1 75 ? 9.237 0.725 -2.291 1.00 63.28 75 HIS A N 1
ATOM 546 C CA . HIS A 1 75 ? 9.091 -0.279 -3.337 1.00 63.28 75 HIS A CA 1
ATOM 547 C C . HIS A 1 75 ? 10.172 0.032 -4.370 1.00 63.28 75 HIS A C 1
ATOM 549 O O . HIS A 1 75 ? 10.198 1.116 -4.949 1.00 63.28 75 HIS A O 1
ATOM 555 N N . THR A 1 76 ? 11.117 -0.882 -4.544 1.00 67.62 76 THR A N 1
ATOM 556 C CA . THR A 1 76 ? 12.136 -0.770 -5.585 1.00 67.62 76 THR A CA 1
ATOM 557 C C . THR A 1 76 ? 11.857 -1.867 -6.591 1.00 67.62 76 THR A C 1
ATOM 559 O O . THR A 1 76 ? 11.886 -3.042 -6.244 1.00 67.62 76 THR A O 1
ATOM 562 N N . HIS A 1 77 ? 11.551 -1.475 -7.823 1.00 80.75 77 HIS A N 1
ATOM 563 C CA . HIS A 1 77 ? 11.480 -2.402 -8.944 1.00 80.75 77 HIS A CA 1
ATOM 564 C C . HIS A 1 77 ? 12.888 -2.564 -9.512 1.00 80.75 77 HIS A C 1
ATOM 566 O O . HIS A 1 77 ? 13.539 -1.559 -9.816 1.00 80.75 77 HIS A O 1
ATOM 572 N N . ALA A 1 78 ? 13.370 -3.800 -9.643 1.00 85.62 78 ALA A N 1
ATOM 573 C CA . ALA A 1 78 ? 14.595 -4.057 -10.380 1.00 85.62 78 ALA A CA 1
ATOM 574 C C . ALA A 1 78 ? 14.254 -4.257 -11.860 1.00 85.62 78 ALA A C 1
ATOM 576 O O . ALA A 1 78 ? 13.297 -4.942 -12.205 1.00 85.62 78 ALA A O 1
ATOM 577 N N . LEU A 1 79 ? 15.062 -3.692 -12.760 1.00 88.19 79 LEU A N 1
ATOM 578 C CA . LEU A 1 79 ? 14.886 -3.896 -14.205 1.00 88.19 79 LEU A CA 1
ATOM 579 C C . LEU A 1 79 ? 14.998 -5.380 -14.606 1.00 88.19 79 LEU A C 1
ATOM 581 O O . LEU A 1 79 ? 14.390 -5.791 -15.584 1.00 88.19 79 LEU A O 1
ATOM 585 N N . GLY A 1 80 ? 15.735 -6.188 -13.834 1.00 88.00 80 GLY A N 1
ATOM 586 C CA . GLY A 1 80 ? 15.853 -7.634 -14.048 1.00 88.00 80 GLY A CA 1
ATOM 587 C C . GLY A 1 80 ? 14.599 -8.444 -13.694 1.00 88.00 80 GLY A C 1
ATOM 588 O O . GLY A 1 80 ? 14.545 -9.616 -14.048 1.00 88.00 80 GLY A O 1
ATOM 589 N N . ASP A 1 81 ? 13.604 -7.843 -13.032 1.00 89.50 81 ASP A N 1
ATOM 590 C CA . ASP A 1 81 ? 12.336 -8.512 -12.701 1.00 89.50 81 ASP A CA 1
ATOM 591 C C . ASP A 1 81 ? 11.332 -8.483 -13.870 1.00 89.50 81 ASP A C 1
ATOM 593 O O . ASP A 1 81 ? 10.279 -9.122 -13.814 1.00 89.50 81 ASP A O 1
ATOM 597 N N . LEU A 1 82 ? 11.626 -7.727 -14.933 1.00 91.62 82 LEU A N 1
ATOM 598 C CA . LEU A 1 82 ? 10.797 -7.671 -16.134 1.00 91.62 82 LEU A CA 1
ATOM 599 C C . LEU A 1 82 ? 10.936 -8.969 -16.939 1.00 91.62 82 LEU A C 1
ATOM 601 O O . LEU A 1 82 ? 12.036 -9.480 -17.142 1.00 91.62 82 LEU A O 1
ATOM 605 N N . SER A 1 83 ? 9.816 -9.490 -17.445 1.00 93.69 83 SER A N 1
ATOM 606 C CA . SER A 1 83 ? 9.771 -10.782 -18.147 1.00 93.69 83 SER A CA 1
ATOM 607 C C . SER A 1 83 ? 10.527 -10.804 -19.476 1.00 93.69 83 SER A C 1
ATOM 609 O O . SER A 1 83 ? 10.892 -11.872 -19.961 1.00 93.69 83 SER A O 1
ATOM 611 N N . ASP A 1 84 ? 10.745 -9.639 -20.073 1.00 94.69 84 ASP A N 1
ATOM 612 C CA . ASP A 1 84 ? 11.414 -9.445 -21.352 1.00 94.69 84 ASP A CA 1
ATOM 613 C C . ASP A 1 84 ? 12.806 -8.817 -21.195 1.00 94.69 84 ASP A C 1
ATOM 615 O O . ASP A 1 84 ? 13.365 -8.337 -22.178 1.00 94.69 84 ASP A O 1
ATOM 619 N N . THR A 1 85 ? 13.380 -8.820 -19.986 1.00 95.00 85 THR A N 1
ATOM 620 C CA . THR A 1 85 ? 14.704 -8.249 -19.705 1.00 95.00 85 THR A CA 1
ATOM 621 C C . THR A 1 85 ? 15.669 -9.314 -19.177 1.00 95.00 85 THR A C 1
ATOM 623 O O . THR A 1 85 ? 15.326 -10.146 -18.346 1.00 95.00 85 THR A O 1
ATOM 626 N N . THR A 1 86 ? 16.911 -9.313 -19.658 1.00 93.81 86 THR A N 1
ATOM 627 C CA . THR A 1 86 ? 17.986 -10.201 -19.192 1.00 93.81 86 THR A CA 1
ATOM 628 C C . THR A 1 86 ? 19.239 -9.373 -18.922 1.00 93.81 86 THR A C 1
ATOM 630 O O . THR A 1 86 ? 19.880 -8.896 -19.854 1.00 93.81 86 THR A O 1
ATOM 633 N N . LEU A 1 87 ? 19.590 -9.197 -17.645 1.00 92.94 87 LEU A N 1
ATOM 634 C CA . LEU A 1 87 ? 20.746 -8.397 -17.222 1.00 92.94 87 LEU A CA 1
ATOM 635 C C . LEU A 1 87 ? 21.884 -9.290 -16.724 1.00 92.94 87 LEU A C 1
ATOM 637 O O . LEU A 1 87 ? 21.678 -10.134 -15.853 1.00 92.94 87 LEU A O 1
ATOM 641 N N . THR A 1 88 ? 23.100 -9.058 -17.213 1.00 85.12 88 THR A N 1
ATOM 642 C CA . THR A 1 88 ? 24.334 -9.676 -16.713 1.00 85.12 88 THR A CA 1
ATOM 643 C C . THR A 1 88 ? 25.294 -8.585 -16.265 1.00 85.12 88 THR A C 1
ATOM 645 O O . THR A 1 88 ? 25.977 -7.992 -17.093 1.00 85.12 88 THR A O 1
ATOM 648 N N . SER A 1 89 ? 25.331 -8.323 -14.955 1.00 87.25 89 SER A N 1
ATOM 649 C CA . SER A 1 89 ? 26.237 -7.362 -14.302 1.00 87.25 89 SER A CA 1
ATOM 650 C C . SER A 1 89 ? 26.356 -6.006 -15.021 1.00 87.25 89 SER A C 1
ATOM 652 O O . SER A 1 89 ? 27.407 -5.734 -15.599 1.00 87.25 89 SER A O 1
ATOM 654 N N . PRO A 1 90 ? 25.317 -5.147 -14.967 1.00 89.88 90 PRO A N 1
ATOM 655 C CA . PRO A 1 90 ? 25.348 -3.843 -15.626 1.00 89.88 90 PRO A CA 1
ATOM 656 C C . PRO A 1 90 ? 26.567 -2.996 -15.224 1.00 89.88 90 PRO A C 1
ATOM 658 O O . PRO A 1 90 ? 26.840 -2.819 -14.033 1.00 89.88 90 PRO A O 1
ATOM 661 N N . ALA A 1 91 ? 27.274 -2.454 -16.215 1.00 90.69 91 ALA A N 1
ATOM 662 C CA . ALA A 1 91 ? 28.435 -1.584 -16.070 1.00 90.69 91 ALA A CA 1
ATOM 663 C C . ALA A 1 91 ? 28.127 -0.134 -16.496 1.00 90.69 91 ALA A C 1
ATOM 665 O O . ALA A 1 91 ? 27.143 0.164 -17.173 1.00 90.69 91 ALA A O 1
ATOM 666 N N . SER A 1 92 ? 28.977 0.808 -16.080 1.00 91.00 92 SER A N 1
ATOM 667 C CA . SER A 1 92 ? 28.844 2.213 -16.485 1.00 91.00 92 SER A CA 1
ATOM 668 C C . SER A 1 92 ? 29.099 2.369 -17.985 1.00 91.00 92 SER A C 1
ATOM 670 O O . SER A 1 92 ? 30.150 1.959 -18.464 1.00 91.00 92 SER A O 1
ATOM 672 N N . GLY A 1 93 ? 28.188 3.040 -18.695 1.00 86.62 93 GLY A N 1
ATOM 673 C CA . GLY A 1 93 ? 28.253 3.220 -20.154 1.00 86.62 93 GL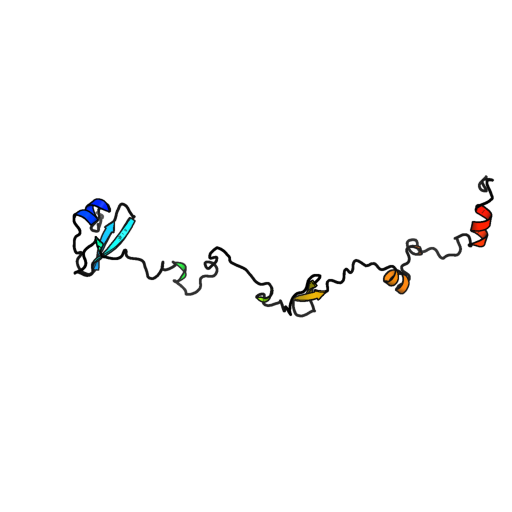Y A CA 1
ATOM 674 C C . GLY A 1 93 ? 27.360 2.253 -20.936 1.00 86.62 93 GLY A C 1
ATOM 675 O O . GLY A 1 93 ? 27.170 2.429 -22.137 1.00 86.62 93 GLY A O 1
ATOM 676 N N . GLU A 1 94 ? 26.752 1.282 -20.259 1.00 91.44 94 GLU A N 1
ATOM 677 C CA . GLU A 1 94 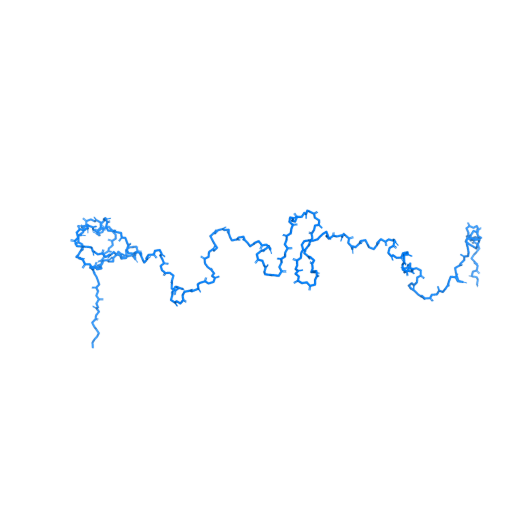? 25.784 0.377 -20.865 1.00 91.44 94 GLU A CA 1
ATOM 678 C C . GLU A 1 94 ? 24.360 0.949 -20.857 1.00 91.44 94 GLU A C 1
ATOM 680 O O . GLU A 1 94 ? 23.978 1.761 -20.010 1.00 91.44 94 GLU A O 1
ATOM 685 N N . GLY A 1 95 ? 23.549 0.478 -21.797 1.00 91.19 95 GLY A N 1
ATOM 686 C CA . GLY A 1 95 ? 22.120 0.752 -21.891 1.00 91.19 95 GLY A CA 1
ATOM 687 C C . GLY A 1 95 ? 21.349 -0.508 -22.263 1.00 91.19 95 GLY A C 1
ATOM 688 O O . GLY A 1 95 ? 21.933 -1.535 -22.610 1.00 91.19 95 GLY A O 1
ATOM 689 N N . LEU A 1 96 ? 20.020 -0.436 -22.174 1.00 93.44 96 LEU A N 1
ATOM 690 C CA . LEU A 1 96 ? 19.153 -1.534 -22.596 1.00 93.44 96 LEU A CA 1
ATOM 691 C C . LEU A 1 96 ? 19.006 -1.520 -24.116 1.00 93.44 96 LEU A C 1
ATOM 693 O O . LEU A 1 96 ? 18.430 -0.592 -24.685 1.00 93.44 96 LEU A O 1
ATOM 697 N N . VAL A 1 97 ? 19.506 -2.570 -24.762 1.00 91.44 97 VAL A N 1
ATOM 698 C CA . VAL A 1 97 ? 19.414 -2.772 -26.209 1.00 91.44 97 VAL A CA 1
ATOM 699 C C . VAL A 1 97 ? 18.608 -4.039 -26.468 1.00 91.44 97 VAL A C 1
ATOM 701 O O . VAL A 1 97 ? 18.879 -5.092 -25.889 1.00 91.44 97 VAL A O 1
ATOM 704 N N . TYR A 1 98 ? 17.593 -3.947 -27.327 1.00 94.12 98 TYR A N 1
ATOM 705 C CA . TYR A 1 98 ? 16.800 -5.112 -27.707 1.00 94.12 98 TYR A CA 1
ATOM 706 C C . TYR A 1 98 ? 17.605 -6.018 -28.646 1.00 94.12 98 TYR A C 1
ATOM 708 O O . TYR A 1 98 ? 18.004 -5.593 -29.730 1.00 94.12 98 TYR A O 1
ATOM 716 N N . ASN A 1 99 ? 17.828 -7.275 -28.252 1.00 90.56 99 ASN A N 1
ATOM 717 C CA . ASN A 1 99 ? 18.656 -8.229 -29.006 1.00 90.56 99 ASN A CA 1
ATOM 718 C C . ASN A 1 99 ? 17.867 -9.103 -30.004 1.00 90.56 99 ASN A C 1
ATOM 720 O O . ASN A 1 99 ? 18.413 -10.062 -30.548 1.00 90.56 99 ASN A O 1
ATOM 724 N N . GLY A 1 100 ? 16.577 -8.815 -30.205 1.00 93.25 100 GLY A N 1
ATOM 725 C CA . GLY A 1 100 ? 15.663 -9.623 -31.021 1.00 93.25 100 GLY A CA 1
ATOM 726 C C . GLY A 1 100 ? 14.809 -10.619 -30.229 1.00 93.25 100 GLY A C 1
ATOM 727 O O . GLY A 1 100 ? 13.883 -11.194 -30.794 1.00 93.25 100 GLY A O 1
ATOM 728 N N . THR A 1 101 ? 15.089 -10.816 -28.936 1.00 94.44 101 THR A N 1
ATOM 729 C CA . THR A 1 101 ? 14.313 -11.708 -28.051 1.00 94.44 101 THR A CA 1
ATOM 730 C C . THR A 1 101 ? 14.016 -11.094 -26.683 1.00 94.44 101 THR A C 1
ATOM 732 O O . THR A 1 101 ? 12.922 -11.294 -26.166 1.00 94.44 101 THR A O 1
ATOM 735 N N . ALA A 1 102 ? 14.946 -10.312 -26.131 1.00 95.88 102 ALA A N 1
ATOM 736 C CA . ALA A 1 102 ? 14.832 -9.627 -24.847 1.00 95.88 102 ALA A CA 1
ATOM 737 C C . ALA A 1 102 ? 15.625 -8.306 -24.860 1.00 95.88 102 ALA A C 1
ATOM 739 O O . ALA A 1 102 ? 16.487 -8.079 -25.717 1.00 95.88 102 ALA A O 1
ATOM 740 N N . TRP A 1 103 ? 15.355 -7.442 -23.887 1.00 96.38 103 TRP A N 1
ATOM 741 C CA . TRP A 1 103 ? 16.187 -6.297 -23.532 1.00 96.38 103 TRP A CA 1
ATOM 742 C C . TRP A 1 103 ? 17.398 -6.768 -22.732 1.00 96.38 103 TRP A C 1
ATOM 744 O O . TRP A 1 103 ? 17.241 -7.430 -21.708 1.00 96.38 103 TRP A O 1
ATOM 754 N N . VAL A 1 104 ? 18.608 -6.430 -23.175 1.00 94.31 104 VAL A N 1
ATOM 755 C CA . VAL A 1 104 ? 19.851 -6.806 -22.481 1.00 94.31 104 VAL A CA 1
ATOM 756 C C . VAL A 1 104 ? 20.725 -5.584 -22.229 1.00 94.31 104 VAL A C 1
ATOM 758 O O . VAL A 1 104 ? 20.652 -4.617 -22.990 1.00 94.31 104 VAL A O 1
ATOM 761 N N . ASN A 1 105 ? 21.543 -5.604 -21.171 1.00 93.75 105 ASN A N 1
ATOM 762 C CA . ASN A 1 105 ? 22.581 -4.588 -21.002 1.00 93.75 105 ASN A CA 1
ATOM 763 C C . ASN A 1 105 ? 23.677 -4.823 -22.044 1.00 93.75 105 ASN A C 1
ATOM 765 O O . ASN A 1 105 ? 24.211 -5.924 -22.154 1.00 93.75 105 ASN A O 1
ATOM 769 N N . GLN A 1 106 ? 23.970 -3.797 -22.833 1.00 91.19 106 GLN A N 1
ATOM 770 C CA . GLN A 1 106 ? 25.132 -3.766 -23.713 1.00 91.19 106 GLN A CA 1
ATOM 771 C C . GLN A 1 106 ? 25.778 -2.401 -23.618 1.00 91.19 106 GLN A C 1
ATOM 773 O O . GLN A 1 106 ? 25.083 -1.416 -23.351 1.00 91.19 106 GLN A O 1
ATOM 778 N N . ASP A 1 107 ? 27.074 -2.337 -23.917 1.00 89.19 107 ASP A N 1
ATOM 779 C CA . ASP A 1 107 ? 27.751 -1.077 -24.178 1.00 89.19 107 ASP A CA 1
ATOM 780 C C . ASP A 1 107 ? 26.901 -0.268 -25.155 1.00 89.19 107 ASP A C 1
ATOM 782 O O . ASP A 1 107 ? 26.724 -0.637 -26.324 1.00 89.19 107 ASP A O 1
ATOM 786 N N . VAL A 1 108 ? 26.382 0.868 -24.682 1.00 82.00 108 VAL A N 1
ATOM 787 C CA . VAL A 1 108 ? 25.964 1.908 -25.605 1.00 82.00 108 VAL A CA 1
ATOM 788 C C . VAL A 1 108 ? 27.282 2.478 -26.063 1.00 82.00 108 VAL A C 1
ATOM 790 O O . VAL A 1 108 ? 27.789 3.460 -25.521 1.00 82.00 108 VAL A O 1
ATOM 793 N N . VAL A 1 109 ? 27.860 1.816 -27.071 1.00 68.94 109 VAL A N 1
ATOM 794 C CA . VAL A 1 109 ? 28.838 2.455 -27.933 1.00 68.94 109 VAL A CA 1
ATOM 795 C C . VAL A 1 109 ? 28.240 3.825 -28.181 1.00 68.94 109 VAL A C 1
ATOM 797 O O . VAL A 1 109 ? 27.061 3.917 -28.541 1.00 68.94 109 VAL A O 1
ATOM 800 N N . THR A 1 110 ? 28.999 4.878 -27.905 1.00 56.81 110 THR A N 1
ATOM 801 C CA . THR A 1 110 ? 28.657 6.243 -28.276 1.00 56.81 110 THR A CA 1
ATOM 802 C C . THR A 1 110 ? 28.573 6.282 -29.802 1.00 56.81 110 THR A C 1
ATOM 804 O O . THR A 1 110 ? 29.425 6.835 -30.478 1.00 56.81 110 THR A O 1
ATOM 807 N N . GLN A 1 111 ? 27.551 5.651 -30.379 1.00 50.69 111 GLN A N 1
ATOM 808 C CA . GLN A 1 111 ? 27.255 5.501 -31.798 1.00 50.69 111 GLN A CA 1
ATOM 809 C C . GLN A 1 111 ? 26.542 6.760 -32.298 1.00 50.69 111 GLN A C 1
ATOM 811 O O . GLN A 1 111 ? 25.660 6.728 -33.146 1.00 50.69 111 GLN A O 1
ATOM 816 N N . ALA A 1 112 ? 26.969 7.899 -31.759 1.00 49.69 112 ALA A N 1
ATOM 817 C CA . ALA A 1 112 ? 27.048 9.134 -32.506 1.00 49.69 112 ALA A CA 1
ATOM 818 C C . ALA A 1 112 ? 28.514 9.503 -32.780 1.00 49.69 112 ALA A C 1
ATOM 820 O O . ALA A 1 112 ? 28.804 10.632 -33.158 1.00 49.69 112 ALA A O 1
ATOM 821 N N . GLU A 1 113 ? 29.453 8.560 -32.697 1.00 50.25 113 GLU A N 1
ATOM 822 C CA . GLU A 1 113 ? 30.535 8.577 -33.658 1.00 50.25 113 GLU A CA 1
ATOM 823 C C . GLU A 1 113 ? 29.928 8.241 -35.026 1.00 50.25 113 GLU A C 1
ATOM 825 O O . GLU A 1 113 ? 30.053 7.141 -35.558 1.00 50.25 113 GLU A O 1
ATOM 830 N N . HIS A 1 114 ? 29.358 9.268 -35.657 1.00 55.25 114 HIS A N 1
ATOM 831 C CA . HIS A 1 114 ? 29.697 9.523 -37.049 1.00 55.25 114 HIS A CA 1
ATOM 832 C C . HIS A 1 114 ? 31.218 9.723 -37.084 1.00 55.25 114 HIS A C 1
ATOM 834 O O . HIS A 1 114 ? 31.730 10.837 -37.190 1.00 55.25 114 HIS A O 1
ATOM 840 N N . THR A 1 115 ? 31.974 8.644 -36.872 1.00 50.44 115 THR A N 1
ATOM 841 C CA . THR A 1 115 ? 33.399 8.691 -37.106 1.00 50.44 115 THR A CA 1
ATOM 842 C C . THR A 1 115 ? 33.529 9.040 -38.568 1.00 50.44 115 THR A C 1
ATOM 844 O O . THR A 1 115 ? 32.864 8.463 -39.432 1.00 50.44 115 THR A O 1
ATOM 847 N N . LYS A 1 116 ? 34.441 9.964 -38.848 1.00 55.72 116 LYS A N 1
ATOM 848 C CA . LYS A 1 116 ? 34.941 10.186 -40.197 1.00 55.72 116 LYS A CA 1
ATOM 849 C C . LYS A 1 116 ? 35.213 8.848 -40.909 1.00 55.72 116 LYS A C 1
ATOM 851 O O . LYS A 1 116 ? 34.919 8.722 -42.082 1.00 55.72 116 LYS A O 1
ATOM 856 N N . ALA A 1 117 ? 35.645 7.819 -40.173 1.00 54.59 117 ALA A N 1
ATOM 857 C CA . ALA A 1 117 ? 35.837 6.461 -40.671 1.00 54.59 117 ALA A CA 1
ATOM 858 C C . ALA A 1 117 ? 34.582 5.800 -41.288 1.00 54.59 117 ALA A C 1
ATOM 860 O O . ALA A 1 117 ? 34.715 5.112 -42.294 1.00 54.59 117 ALA A O 1
ATOM 861 N N . ALA A 1 118 ? 33.377 5.999 -40.739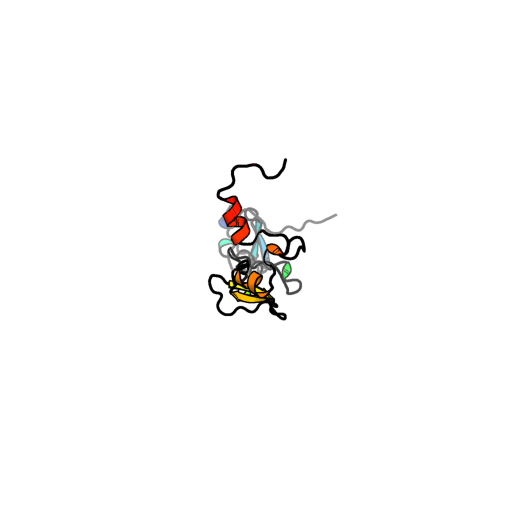 1.00 57.28 118 ALA A N 1
ATOM 862 C CA . ALA A 1 118 ? 32.138 5.466 -41.319 1.00 57.28 118 ALA A CA 1
ATOM 863 C C . ALA A 1 118 ? 31.701 6.234 -42.582 1.00 57.28 118 ALA A C 1
ATOM 865 O O . ALA A 1 118 ? 31.162 5.634 -43.513 1.00 57.28 118 ALA A O 1
ATOM 866 N N . HIS A 1 119 ? 31.975 7.544 -42.642 1.00 60.84 119 HIS A N 1
ATOM 867 C CA . HIS A 1 119 ? 31.813 8.342 -43.865 1.00 60.84 119 HIS A CA 1
ATOM 868 C C . HIS A 1 119 ? 32.814 7.929 -44.946 1.00 60.84 119 HIS A C 1
ATOM 870 O O . HIS A 1 119 ? 32.394 7.624 -46.060 1.00 60.84 119 HIS A O 1
ATOM 876 N N . ASP A 1 120 ? 34.089 7.800 -44.576 1.00 63.56 120 ASP A N 1
ATOM 877 C CA . ASP A 1 120 ? 35.188 7.419 -45.464 1.00 63.56 120 ASP A CA 1
ATOM 878 C C . ASP A 1 120 ? 34.995 5.993 -46.023 1.00 63.56 120 ASP A C 1
ATOM 880 O O . ASP A 1 120 ? 35.301 5.730 -47.185 1.00 63.56 120 ASP A O 1
ATOM 884 N N . ALA A 1 121 ? 34.461 5.058 -45.222 1.00 60.06 121 ALA A N 1
ATOM 885 C CA . ALA A 1 121 ? 34.222 3.672 -45.641 1.00 60.06 121 ALA A CA 1
ATOM 886 C C . A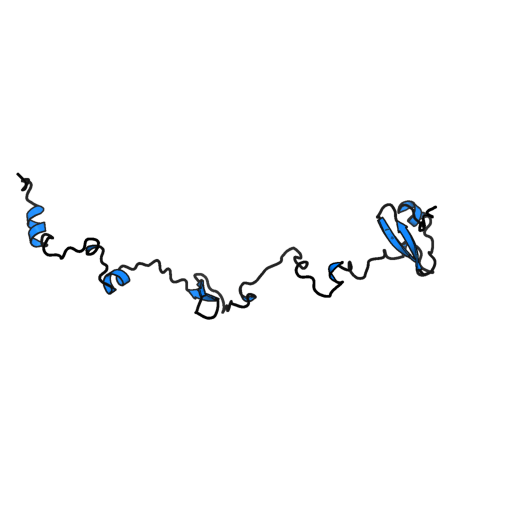LA A 1 121 ? 33.044 3.518 -46.619 1.00 60.06 121 ALA A C 1
ATOM 888 O O . ALA A 1 121 ? 33.031 2.583 -47.420 1.00 60.06 121 ALA A O 1
ATOM 889 N N . LEU A 1 122 ? 32.056 4.418 -46.556 1.00 60.38 122 LEU A N 1
ATOM 890 C CA . LEU A 1 122 ? 30.895 4.430 -47.453 1.00 60.38 122 LEU A CA 1
ATOM 891 C C . LEU A 1 122 ? 31.025 5.460 -48.588 1.00 60.38 122 LEU A C 1
ATOM 893 O O . LEU A 1 122 ? 30.147 5.521 -49.448 1.00 60.38 122 LEU A O 1
ATOM 897 N N . GLY A 1 123 ? 32.089 6.271 -48.60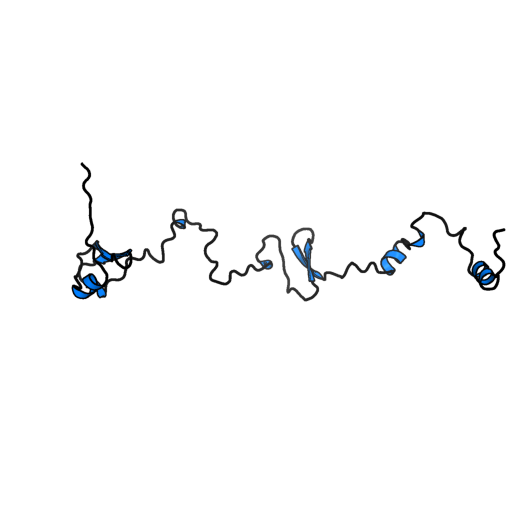3 1.00 55.97 123 GLY A N 1
ATOM 898 C CA . GLY A 1 123 ? 32.273 7.360 -49.567 1.00 55.97 123 GLY A CA 1
ATOM 899 C C . GLY A 1 123 ? 31.193 8.443 -49.475 1.00 55.97 123 GLY A C 1
ATOM 900 O O . GLY A 1 123 ? 30.973 9.179 -50.437 1.00 55.97 123 GLY A O 1
ATOM 901 N N . ILE A 1 124 ? 30.507 8.543 -48.331 1.00 61.25 124 ILE A N 1
ATOM 902 C CA . ILE A 1 124 ? 29.512 9.589 -48.046 1.00 61.25 124 ILE A CA 1
ATOM 903 C C . ILE A 1 124 ? 30.246 10.783 -47.430 1.00 61.25 124 ILE A C 1
ATOM 905 O O . ILE A 1 124 ? 29.863 11.346 -46.406 1.00 61.25 124 ILE A O 1
ATOM 909 N N . ASP A 1 125 ? 31.364 11.152 -48.039 1.00 61.81 125 ASP A N 1
ATOM 910 C CA . ASP A 1 125 ? 32.052 12.386 -47.733 1.00 61.81 125 ASP A CA 1
ATOM 911 C C . ASP A 1 125 ? 31.095 13.500 -48.167 1.00 61.81 125 ASP A C 1
ATOM 913 O O 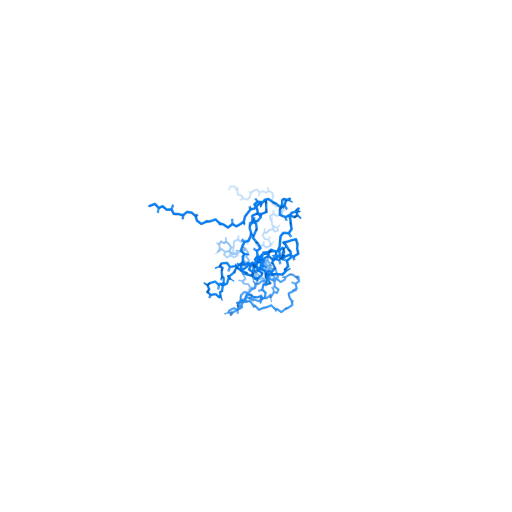. ASP A 1 125 ? 30.469 13.420 -49.231 1.00 61.81 125 ASP A O 1
ATOM 917 N N . ALA A 1 126 ? 30.978 14.559 -47.369 1.00 52.19 126 ALA A N 1
ATOM 918 C CA . ALA A 1 126 ? 30.109 15.709 -47.641 1.00 52.19 126 ALA A CA 1
ATOM 919 C C . ALA A 1 126 ? 30.292 16.336 -49.047 1.00 52.19 126 ALA A C 1
ATOM 921 O O . ALA A 1 126 ? 29.454 17.121 -49.484 1.00 52.19 126 ALA A O 1
ATOM 922 N N . ALA A 1 127 ? 31.337 15.943 -49.787 1.00 51.81 127 ALA A N 1
ATOM 923 C CA . ALA A 1 127 ? 31.521 16.195 -51.213 1.00 51.81 127 ALA A CA 1
ATOM 924 C C . ALA A 1 127 ? 30.387 15.655 -52.116 1.00 51.81 127 ALA A C 1
ATOM 926 O O . ALA A 1 127 ? 30.266 16.089 -53.258 1.00 51.81 127 ALA A O 1
ATOM 927 N N . THR A 1 128 ? 29.533 14.745 -51.633 1.00 51.84 128 THR A N 1
ATOM 928 C CA . THR A 1 128 ? 28.406 14.188 -52.407 1.00 51.84 128 THR A CA 1
ATOM 929 C C . THR A 1 128 ? 27.057 14.870 -52.159 1.00 51.84 128 THR A C 1
ATOM 931 O O . THR A 1 128 ? 26.088 14.524 -52.838 1.00 51.84 128 THR A O 1
ATOM 934 N N . LEU A 1 129 ? 26.965 15.893 -51.293 1.00 54.03 129 LEU A N 1
ATOM 935 C CA . LEU A 1 129 ? 25.709 16.604 -50.975 1.00 54.03 129 LEU A CA 1
ATOM 936 C C . LEU A 1 129 ? 25.232 17.578 -52.082 1.00 54.03 129 LEU A C 1
ATOM 938 O O . LEU A 1 129 ? 24.746 18.676 -51.823 1.00 54.03 129 LEU A O 1
ATOM 942 N N . GLY A 1 130 ? 25.381 17.158 -53.334 1.00 55.88 130 GLY A N 1
ATOM 943 C CA . GLY A 1 130 ? 24.999 17.885 -54.543 1.00 55.88 130 GLY A CA 1
ATOM 944 C C . GLY A 1 130 ? 25.232 17.107 -55.843 1.00 55.88 130 GLY A C 1
ATOM 945 O O . GLY A 1 130 ? 24.938 17.630 -56.912 1.00 55.88 130 GLY A O 1
ATOM 946 N N . GLY A 1 131 ? 25.750 15.871 -55.783 1.00 52.56 131 GLY A N 1
ATOM 947 C CA . GLY A 1 131 ? 25.834 14.976 -56.944 1.00 52.56 131 GLY A CA 1
ATOM 948 C C . GLY A 1 131 ? 26.756 15.411 -58.093 1.00 52.56 131 GLY A C 1
ATOM 949 O O . GLY A 1 131 ? 26.646 14.839 -59.175 1.00 52.56 131 GLY A O 1
ATOM 950 N N . GLN A 1 132 ? 27.659 16.384 -57.911 1.00 53.59 132 GLN A N 1
ATOM 951 C CA . GLN A 1 132 ? 28.531 16.856 -58.995 1.00 53.59 132 GLN A CA 1
ATOM 952 C C . GLN A 1 132 ? 29.947 16.271 -58.887 1.00 53.59 132 GLN A C 1
ATOM 954 O O . GLN A 1 132 ? 30.630 16.435 -57.879 1.00 53.59 132 GLN A O 1
ATOM 959 N N . LEU A 1 133 ? 30.378 15.571 -59.943 1.00 48.97 133 LEU A N 1
ATOM 960 C CA . LEU A 1 133 ? 31.702 14.949 -60.051 1.00 48.97 133 LEU A CA 1
ATOM 961 C C . LEU A 1 133 ? 32.845 15.988 -59.953 1.00 48.97 133 LEU A C 1
ATOM 963 O O . LEU A 1 133 ? 32.652 17.141 -60.346 1.00 48.97 133 LEU A O 1
ATOM 967 N N . PRO A 1 134 ? 34.062 15.589 -59.520 1.00 54.53 134 PRO A N 1
ATOM 968 C CA . PRO A 1 134 ? 35.176 16.492 -59.187 1.00 54.53 134 PRO A CA 1
ATOM 969 C C . PRO A 1 134 ? 35.759 17.322 -60.343 1.00 54.53 134 PRO A C 1
ATOM 971 O O . PRO A 1 134 ? 36.713 18.063 -60.137 1.00 54.53 134 PRO A O 1
ATOM 974 N N . SER A 1 135 ? 35.215 17.230 -61.557 1.00 53.34 135 SER A N 1
ATOM 975 C CA . SER A 1 135 ? 35.725 17.928 -62.744 1.00 53.34 135 SER A CA 1
ATOM 976 C C . SER A 1 135 ? 35.475 19.442 -62.747 1.00 53.34 135 SER A C 1
ATOM 978 O O . SER A 1 135 ? 35.788 20.093 -63.738 1.00 53.34 135 SER A O 1
ATOM 980 N N . TYR A 1 136 ? 34.892 20.002 -61.680 1.00 49.59 136 TYR A N 1
ATOM 981 C CA . TYR A 1 136 ? 34.623 21.440 -61.554 1.00 49.59 136 TYR A CA 1
ATOM 982 C C . TYR A 1 136 ? 35.349 22.115 -60.380 1.00 49.59 136 TYR A C 1
ATOM 984 O O . TYR A 1 136 ? 35.200 23.320 -60.185 1.00 49.59 136 TYR A O 1
ATOM 992 N N . TYR A 1 137 ? 36.140 21.376 -59.598 1.00 54.12 137 TYR A N 1
ATOM 993 C CA . TYR A 1 137 ? 36.991 21.994 -58.586 1.00 54.12 137 TYR A CA 1
ATOM 994 C C . TYR A 1 137 ? 38.378 22.231 -59.172 1.00 54.12 137 TYR A C 1
ATOM 996 O O . TYR A 1 137 ? 38.994 21.320 -59.722 1.00 54.12 137 TYR A O 1
ATOM 1004 N N . ALA A 1 138 ? 38.838 23.476 -59.049 1.00 53.53 138 ALA A N 1
ATOM 1005 C CA . ALA A 1 138 ? 40.214 23.882 -59.284 1.00 53.53 138 ALA A CA 1
ATOM 1006 C C . ALA A 1 138 ? 41.167 22.826 -58.697 1.00 53.53 138 ALA A C 1
ATOM 1008 O O . ALA A 1 138 ? 41.075 22.481 -57.515 1.00 53.53 138 ALA A O 1
ATOM 1009 N N . THR A 1 139 ? 42.063 22.284 -59.522 1.00 60.62 139 THR A N 1
ATOM 1010 C CA . THR A 1 139 ? 43.119 21.393 -59.039 1.00 60.62 139 THR A CA 1
ATOM 1011 C C . THR A 1 139 ? 43.990 22.140 -58.021 1.00 60.62 139 THR A C 1
ATOM 1013 O O . THR A 1 139 ? 43.994 23.370 -57.967 1.00 60.62 139 THR A O 1
ATOM 1016 N N . ALA A 1 140 ? 44.786 21.434 -57.212 1.00 56.44 140 ALA A N 1
ATOM 1017 C CA . ALA A 1 140 ? 45.722 22.100 -56.296 1.00 56.44 140 ALA A CA 1
ATOM 1018 C C . ALA A 1 140 ? 46.665 23.094 -57.024 1.00 56.44 140 ALA A C 1
ATOM 1020 O O . ALA A 1 140 ? 47.088 24.094 -56.440 1.00 56.44 140 ALA A O 1
ATOM 1021 N N . ALA A 1 141 ? 46.942 22.858 -58.313 1.00 58.38 141 ALA A N 1
ATOM 1022 C CA . ALA A 1 141 ? 47.683 23.776 -59.175 1.00 58.38 141 ALA A CA 1
ATOM 1023 C C . ALA A 1 141 ? 46.877 25.045 -59.520 1.00 58.38 141 ALA A C 1
ATOM 1025 O O . ALA A 1 141 ? 47.420 26.146 -59.458 1.00 58.38 141 ALA A O 1
ATOM 1026 N N . ASP A 1 142 ? 45.579 24.910 -59.793 1.00 58.31 142 ASP A N 1
ATOM 1027 C CA . ASP A 1 142 ? 44.675 26.035 -60.073 1.00 58.31 142 ASP A CA 1
ATOM 1028 C C . ASP A 1 142 ? 44.431 26.905 -58.823 1.00 58.31 142 ASP A C 1
ATOM 1030 O O . ASP A 1 142 ? 44.344 28.127 -58.916 1.00 58.31 142 ASP A O 1
ATOM 1034 N N . LEU A 1 143 ? 44.401 26.305 -57.625 1.00 57.50 143 LEU A N 1
ATOM 1035 C CA . LEU A 1 143 ? 44.302 27.047 -56.359 1.00 57.50 143 LEU A CA 1
ATOM 1036 C C . LEU A 1 143 ? 45.586 27.842 -56.053 1.00 57.50 143 LEU A C 1
ATOM 1038 O O . LEU A 1 143 ? 45.520 28.948 -55.521 1.00 57.50 143 LEU A O 1
ATOM 1042 N N . THR A 1 144 ? 46.747 27.309 -56.448 1.00 57.31 144 THR A N 1
ATOM 1043 C CA . THR A 1 144 ? 48.051 27.985 -56.310 1.00 57.31 144 THR A CA 1
ATOM 1044 C C . THR A 1 144 ? 48.147 29.221 -57.217 1.00 57.31 144 THR A C 1
ATOM 1046 O O . THR A 1 144 ? 48.797 30.202 -56.855 1.00 57.31 144 THR A O 1
ATOM 1049 N N . ALA A 1 145 ? 47.452 29.225 -58.360 1.00 55.69 145 ALA A N 1
ATOM 1050 C CA . ALA A 1 145 ? 47.360 30.397 -59.232 1.00 55.69 145 ALA A CA 1
ATOM 1051 C C . ALA A 1 145 ? 46.520 31.536 -58.613 1.00 55.69 145 ALA A C 1
ATOM 1053 O O . ALA A 1 145 ? 46.815 32.707 -58.835 1.00 55.69 145 ALA A O 1
ATOM 1054 N N . HIS A 1 146 ? 45.531 31.216 -57.771 1.00 55.34 146 HIS A N 1
ATOM 1055 C CA . HIS A 1 146 ? 44.601 32.203 -57.208 1.00 55.34 146 HIS A CA 1
ATOM 1056 C C . HIS A 1 146 ? 45.073 32.869 -55.907 1.00 55.34 146 HIS A C 1
ATOM 1058 O O . HIS A 1 146 ? 44.502 33.873 -55.486 1.00 55.34 146 HIS A O 1
ATOM 1064 N N . THR A 1 147 ? 46.124 32.351 -55.265 1.00 59.78 147 THR A N 1
ATOM 1065 C CA . THR A 1 147 ? 46.697 32.957 -54.048 1.00 59.78 147 THR A CA 1
ATOM 1066 C C . THR A 1 147 ? 47.588 34.174 -54.322 1.00 59.78 147 THR A C 1
ATOM 1068 O O . THR A 1 147 ? 48.033 34.823 -53.378 1.00 59.78 147 THR A O 1
ATOM 1071 N N . GLY A 1 148 ? 47.854 34.486 -55.596 1.00 61.31 148 GLY A N 1
ATOM 1072 C CA . GLY A 1 148 ? 48.674 35.627 -56.019 1.00 61.31 148 GLY A CA 1
ATOM 1073 C C . GLY A 1 148 ? 48.006 36.567 -57.026 1.00 61.31 148 GLY A C 1
ATOM 1074 O O . GLY A 1 148 ? 48.602 37.587 -57.364 1.00 61.31 148 GLY A O 1
ATOM 1075 N N . ASP A 1 149 ? 46.794 36.255 -57.492 1.00 62.16 149 ASP A N 1
ATOM 1076 C CA . ASP A 1 149 ? 46.063 37.079 -58.457 1.00 62.16 149 ASP A CA 1
ATOM 1077 C C . ASP A 1 149 ? 45.011 37.941 -57.742 1.00 62.16 149 ASP A C 1
ATOM 1079 O O . ASP A 1 149 ? 43.993 37.445 -57.257 1.00 62.16 149 ASP A O 1
ATOM 1083 N N . THR A 1 150 ? 45.278 39.245 -57.632 1.00 67.12 150 THR A N 1
ATOM 1084 C CA . THR A 1 150 ? 44.340 40.241 -57.082 1.00 67.12 150 THR A CA 1
ATOM 1085 C C . THR A 1 150 ? 43.484 40.909 -58.160 1.00 67.12 150 THR A C 1
ATOM 1087 O O . THR A 1 150 ? 42.712 41.821 -57.860 1.00 67.12 150 THR A O 1
ATOM 1090 N N . SER A 1 151 ? 43.640 40.513 -59.422 1.00 65.38 151 SER A N 1
ATOM 1091 C CA . SER A 1 151 ? 42.802 40.982 -60.521 1.00 65.38 151 SER A CA 1
ATOM 1092 C C . SER A 1 151 ? 41.519 40.164 -60.494 1.00 65.38 151 SER A C 1
ATOM 1094 O O . SER A 1 151 ? 41.570 38.945 -60.586 1.00 65.38 151 SER A O 1
ATOM 1096 N N . ASN A 1 152 ? 40.359 40.808 -60.355 1.00 59.94 152 ASN A N 1
ATOM 1097 C CA . ASN A 1 152 ? 39.079 40.108 -60.446 1.00 59.94 152 ASN A CA 1
ATOM 1098 C C . ASN A 1 152 ? 38.960 39.451 -61.841 1.00 59.94 152 ASN A C 1
ATOM 1100 O O . ASN A 1 152 ? 38.881 40.187 -62.827 1.00 59.94 152 ASN A O 1
ATOM 1104 N N . PRO A 1 153 ? 38.933 38.110 -61.954 1.00 59.81 153 PRO A N 1
ATOM 1105 C CA . PRO A 1 153 ? 38.890 37.437 -63.251 1.00 59.81 153 PRO A CA 1
ATOM 1106 C C . PRO A 1 153 ? 37.493 37.480 -63.889 1.00 59.81 153 PRO A C 1
ATOM 1108 O O . PRO A 1 153 ? 37.325 37.085 -65.040 1.00 59.81 153 PRO A O 1
ATOM 1111 N N . HIS A 1 154 ? 36.491 37.982 -63.163 1.00 58.50 154 HIS A N 1
ATOM 1112 C CA . HIS A 1 154 ? 35.143 38.205 -63.667 1.00 58.50 154 HIS A CA 1
ATOM 1113 C C . HIS A 1 154 ? 34.916 39.698 -63.924 1.00 58.50 154 HIS A C 1
ATOM 1115 O O . HIS A 1 154 ? 34.351 40.406 -63.085 1.00 58.50 154 HIS A O 1
ATOM 1121 N N . GLY A 1 155 ? 35.401 40.169 -65.075 1.00 47.00 155 GLY A N 1
ATOM 1122 C CA . GLY A 1 155 ? 34.832 41.335 -65.756 1.00 47.00 155 GLY A CA 1
ATOM 1123 C C . GLY A 1 155 ? 33.520 40.977 -66.442 1.00 47.00 155 GLY A C 1
ATOM 1124 O O . GLY A 1 155 ? 33.414 39.826 -66.925 1.00 47.00 155 GLY A O 1
#

Sequence (155 aa):
MASTIQIRRDVSGSWTSVDPTLAQGELGLDLSLMEFKIGDGSTAWSALAYYKPSSAGDADTLGGNPPSYYATSTHTHALGDLSDTTLTSPASGEGLVYNGTAWVNQDVVTQAEHTKAAHDALGIDAATLGGQLPSYYATAADLTAHTGDTSNPHG

pLDDT: mean 76.17, std 19.62, range [44.25, 98.25]

=== Feature glossary ===
Feature key, reading from the visual/contextual features back to the raw sequence:

Rendered structure images. Structure images are PyMOL renders from six orthogonal camera directions. Cartoon representation draws helices as coils and strands as arrows; sticks shows the backbone as bonds; surface shows the solvent-excluded envelope. Rainbow coloring maps sequence position to hue (blue→red, N→C); chain coloring assigns a distinct color per polypeptide.

Contact-map, Ramachandran, and PAE plots. Three diagnostic plots accompany the record. The Cα contact map visualizes the tertiary structure as a 2D adjacency matrix (8 Å cutoff, sequence-local contacts suppressed). The Ramachandran plot shows the distribution of backbone (φ, ψ) torsions, with points in the α and β basins reflecting secondary structure content. The PAE plot shows AlphaFold's inter-residue confidence as a color matrix.

InterPro / GO / CATH / organism. The annotation block draws on four external resources. InterPro: which protein families and domains the sequence belongs to. GO: standardized terms for what the protein does, what process it participates in, and where in the cell it acts. CATH: which structural fold it has in the CATH hierarchy. Organism: the species of origin.

Nearest PDB structures. Structural nearest neighbors (via Foldseek easy-search vs the PDB). Reported per hit: target PDB id, E-value, and alignment TM-score. A TM-score above ~0.5 is the conventional threshold for 'same fold'.

Predicted aligned error. Predicted aligned error is AlphaFold's pairwise confidence. Unlike pLDDT (per-residue), PAE is per-residue-pair and captures whether two parts of the structure are correctly placed relative to each other. Units are ångströms of expected positional error.

Solvent-accessible surface area. SASA measures how much of the protein is reachable by solvent. It is computed by rolling a water-sized probe over the atomic surface and summing the exposed area (Å²). Per-residue SASA distinguishes core (buried, low SASA) from surface (exposed, high SASA) residues; total SASA is a whole-molecule size measure.

B-factor. Crystallographic B-factors measure how much each atom's electron density is smeared out, in Å². They rise in mobile loops and surface residues and fall in the buried interior. In AlphaFold models this column is repurposed to hold pLDDT instead.

pLDDT. For AlphaFold models, the B-factor field carries pLDDT — the model's own estimate of local accuracy on a 0–100 scale. Regions with pLDDT<50 should be treated as essentially unmodeled; they often correspond to intrinsically disordered segments.

Backbone torsions (φ/ψ). φ (phi) and ψ (psi) are the two rotatable backbone dihedrals per residue: φ is the C(i-1)–N–Cα–C torsion, ψ is the N–Cα–C–N(i+1) torsion, both in degrees on (−180°, 180°]. α-helical residues cluster near (−60°, −45°); β-strand residues near (−120°, +130°). A Ramachandran plot is simply a scatter of (φ, ψ) for every residue.

Radius of gyration, Cα contacts, bounding box. Radius of gyration (Rg) is the root-mean-square distance of Cα atoms from their centroid — a single number for overall size and compactness. A globular domain of N residues has Rg ≈ 2.2·N^0.38 Å; an extended or disordered chain has a much larger Rg. The Cα contact count is the number of residue pairs whose Cα atoms are within 8 Å and are more than four positions apart in sequence — a standard proxy for tertiary packing density. The bounding box is the smallest axis-aligned box enclosing all Cα atoms.

Secondary structure (3-state, P-SEA). Three-state secondary structure (P-SEA) collapses the eight DSSP classes into helix (a), strand (b), and coil (c). P-SEA assigns these from Cα geometry alone — distances and angles — without requiring backbone oxygens, so it works on any Cα trace.

Secondary structure (8-state, DSSP). Secondary structure is the local, repeating backbone conformation. DSSP classifies it into eight states by reading the hydrogen-bond network: three helix types (H, G, I), two β types (E, B), two non-regular types (T, S), and unstructured coil (-).

Foldseek 3Di. The Foldseek 3Di string encodes local tertiary geometry as a 20-letter alphabet — one character per residue — derived from the relative positions of nearby Cα atoms. Unlike the amino-acid sequence, 3Di is a direct function of the 3D structure, so two proteins with the same fold have similar 3Di strings even at low sequence identity.

mmCIF coordinates. Structure coordinates are given as an mmCIF _atom_site loop: one row per atom with element, residue name, chain id, sequence number, and x/y/z position in Å. Only the four main-chain atoms per residue are included here; side chains are omitted to keep the record compact.

Sequence. This is the polypeptide sequence — one letter per residue, N-terminus first. Length ranges from a few dozen residues for small domains to over a thousand for large multi-domain proteins.